Protein AF-A0A6N4XDG5-F1 (afdb_monomer_lite)

pLDDT: mean 82.52, std 15.52, range [38.28, 98.31]

Structure (mmCIF, N/CA/C/O backbone):
data_AF-A0A6N4XDG5-F1
#
_entry.id   AF-A0A6N4XDG5-F1
#
loop_
_atom_site.group_PDB
_atom_site.id
_atom_site.type_symbol
_atom_site.label_atom_id
_atom_site.label_alt_id
_atom_site.label_comp_id
_atom_site.label_asym_id
_atom_site.label_entity_id
_atom_site.label_seq_id
_atom_site.pdbx_PDB_ins_code
_atom_site.Cartn_x
_atom_site.Cartn_y
_atom_site.Cartn_z
_atom_site.occupancy
_atom_site.B_iso_or_equiv
_atom_site.auth_seq_id
_atom_site.auth_comp_id
_atom_site.auth_asym_id
_atom_site.auth_atom_id
_atom_site.pdbx_PDB_model_num
ATOM 1 N N . MET A 1 1 ? -53.806 17.097 1.781 1.00 57.09 1 MET A N 1
ATOM 2 C CA . MET A 1 1 ? -53.217 15.788 1.396 1.00 57.09 1 MET A CA 1
ATOM 3 C C . MET A 1 1 ? -51.994 15.898 0.480 1.00 57.09 1 MET A C 1
ATOM 5 O O . MET A 1 1 ? -51.028 15.185 0.712 1.00 57.09 1 MET A O 1
ATOM 9 N N . LYS A 1 2 ? -51.983 16.783 -0.533 1.00 54.44 2 LYS A N 1
ATOM 10 C CA . LYS A 1 2 ? -50.858 16.921 -1.486 1.00 54.44 2 LYS A CA 1
ATOM 11 C C . LYS A 1 2 ? -49.527 17.333 -0.821 1.00 54.44 2 LYS A C 1
ATOM 13 O O . LYS A 1 2 ? -48.492 16.743 -1.109 1.00 54.44 2 LYS A O 1
ATOM 18 N N . ASN A 1 3 ? -49.571 18.263 0.138 1.00 58.81 3 ASN A N 1
ATOM 19 C CA . ASN A 1 3 ? -48.374 18.744 0.848 1.00 58.81 3 ASN A CA 1
ATOM 20 C C . ASN A 1 3 ? -47.767 17.686 1.785 1.00 58.81 3 ASN A C 1
ATOM 22 O O . ASN A 1 3 ? -46.549 17.600 1.913 1.00 58.81 3 ASN A O 1
ATOM 26 N N . THR A 1 4 ? -48.601 16.833 2.385 1.00 63.56 4 THR A N 1
ATOM 27 C CA . THR A 1 4 ? -48.169 15.743 3.271 1.00 63.56 4 THR A CA 1
ATOM 28 C C . THR A 1 4 ? -47.405 14.668 2.493 1.00 63.56 4 THR A C 1
ATOM 30 O O . THR A 1 4 ? -46.333 14.246 2.911 1.00 63.56 4 THR A O 1
ATOM 33 N N . PHE A 1 5 ? -47.893 14.302 1.304 1.00 61.00 5 PHE A N 1
ATOM 34 C CA . PHE A 1 5 ? -47.222 13.353 0.405 1.00 61.00 5 PHE A CA 1
ATOM 35 C C . PHE A 1 5 ? -45.872 13.863 -0.122 1.00 61.00 5 PHE A C 1
ATOM 37 O O . PHE A 1 5 ? -44.918 13.094 -0.236 1.00 61.00 5 PHE A O 1
ATOM 44 N N . ILE A 1 6 ? -45.777 15.162 -0.427 1.00 62.97 6 ILE A N 1
ATOM 45 C CA . ILE A 1 6 ? -44.520 15.798 -0.854 1.00 62.97 6 ILE A CA 1
ATOM 46 C C . ILE A 1 6 ? -43.495 15.799 0.293 1.00 62.97 6 ILE A C 1
ATOM 48 O O . ILE A 1 6 ? -42.309 15.589 0.044 1.00 62.97 6 ILE A O 1
ATOM 52 N N . SER A 1 7 ? -43.943 15.980 1.539 1.00 68.62 7 SER A N 1
ATOM 53 C CA . SER A 1 7 ? -43.077 15.950 2.724 1.00 68.62 7 SER A CA 1
ATOM 54 C C . SER A 1 7 ? -42.522 14.546 3.010 1.00 68.62 7 SER A C 1
ATOM 56 O O . SER A 1 7 ? -41.317 14.384 3.191 1.00 68.62 7 SER A O 1
ATOM 58 N N . VAL A 1 8 ? -43.364 13.507 2.935 1.00 78.88 8 VAL A N 1
ATOM 59 C CA . VAL A 1 8 ? -42.949 12.108 3.165 1.00 78.88 8 VAL A CA 1
ATOM 60 C C . VAL A 1 8 ? -41.900 11.650 2.146 1.00 78.88 8 VAL A C 1
ATOM 62 O O . VAL A 1 8 ? -40.881 11.094 2.542 1.00 78.88 8 VAL A O 1
ATOM 65 N N . LYS A 1 9 ? -42.076 11.954 0.849 1.00 76.69 9 LYS A N 1
ATOM 66 C CA . LYS A 1 9 ? -41.084 11.596 -0.186 1.00 76.69 9 LYS A CA 1
ATOM 67 C C . LYS A 1 9 ? -39.703 12.206 0.077 1.00 76.69 9 LYS A C 1
ATOM 69 O O . LYS A 1 9 ? -38.696 11.528 -0.101 1.00 76.69 9 LYS A O 1
ATOM 74 N N . LYS A 1 10 ? -39.642 13.470 0.511 1.00 80.12 10 LYS A N 1
ATOM 75 C CA . LYS A 1 10 ? -38.372 14.151 0.823 1.00 80.12 10 LYS A CA 1
ATOM 76 C C . LYS A 1 10 ? -37.658 13.509 2.014 1.00 80.12 10 LYS A C 1
ATOM 78 O O . LYS A 1 10 ? -36.447 13.325 1.958 1.00 80.12 10 LYS A O 1
ATOM 83 N N . ILE A 1 11 ? -38.409 13.123 3.048 1.00 88.81 11 ILE A N 1
ATOM 84 C CA . ILE A 1 11 ? -37.869 12.427 4.225 1.00 88.81 11 ILE A CA 1
ATOM 85 C C . ILE A 1 11 ? -37.292 11.065 3.825 1.00 88.81 11 ILE A C 1
ATOM 87 O O . ILE A 1 11 ? -36.181 10.737 4.230 1.00 88.81 11 ILE A O 1
ATOM 91 N N . THR A 1 12 ? -37.986 10.296 2.981 1.00 90.00 12 THR A N 1
ATOM 92 C CA . THR A 1 12 ? -37.486 8.997 2.505 1.00 90.00 12 THR A CA 1
ATOM 93 C C . THR A 1 12 ? -36.165 9.127 1.742 1.00 90.00 12 THR A C 1
ATOM 95 O O . THR A 1 12 ? -35.245 8.354 1.999 1.00 90.00 12 THR A O 1
ATOM 98 N N . TYR A 1 13 ? -36.027 10.119 0.854 1.00 87.62 13 TYR A N 1
ATOM 99 C CA . TYR A 1 13 ? -34.761 10.352 0.145 1.00 87.62 13 TYR A CA 1
ATOM 100 C C . TYR A 1 13 ? -33.622 10.755 1.085 1.00 87.62 13 TYR A C 1
ATOM 102 O O . TYR A 1 13 ? -32.502 10.284 0.909 1.00 87.62 13 TYR A O 1
ATOM 110 N N . LEU A 1 14 ? -33.902 11.572 2.104 1.00 88.56 14 LEU A N 1
ATOM 111 C CA . LEU A 1 14 ? -32.903 11.957 3.102 1.00 88.56 14 LEU A CA 1
ATOM 112 C C . LEU A 1 14 ? -32.437 10.751 3.933 1.00 88.56 14 LEU A C 1
ATOM 114 O O . LEU A 1 14 ? -31.241 10.588 4.147 1.00 88.56 14 LEU A O 1
ATOM 118 N N . VAL A 1 15 ? -33.358 9.876 4.347 1.00 90.69 15 VAL A N 1
ATOM 119 C CA . VAL A 1 15 ? -33.024 8.644 5.083 1.00 90.69 15 VAL A CA 1
ATOM 120 C C . VAL A 1 15 ? -32.179 7.701 4.226 1.00 90.69 15 VAL A C 1
ATOM 122 O O . VAL A 1 15 ? -31.171 7.193 4.705 1.00 90.69 15 VAL A O 1
ATOM 125 N N . LEU A 1 16 ? -32.540 7.498 2.955 1.00 88.56 16 LEU A N 1
ATOM 126 C CA . LEU A 1 16 ? -31.763 6.657 2.039 1.00 88.56 16 LEU A CA 1
ATOM 127 C C . LEU A 1 16 ? -30.365 7.227 1.771 1.00 88.56 16 LEU A C 1
ATOM 129 O O . LEU A 1 16 ? -29.407 6.461 1.724 1.00 88.56 16 LEU A O 1
ATOM 133 N N . LEU A 1 17 ? -30.234 8.552 1.651 1.00 83.88 17 LEU A N 1
ATOM 134 C CA . LEU A 1 17 ? -28.941 9.222 1.512 1.00 83.88 17 LEU A CA 1
ATOM 135 C C . LEU A 1 17 ? -28.070 9.020 2.759 1.00 83.88 17 LEU A C 1
ATOM 137 O O . LEU A 1 17 ? -26.912 8.637 2.636 1.00 83.88 17 LEU A O 1
ATOM 141 N N . VAL A 1 18 ? -28.629 9.221 3.956 1.00 83.44 18 VAL A N 1
ATOM 142 C CA . VAL A 1 18 ? -27.909 9.025 5.227 1.00 83.44 18 VAL A CA 1
ATOM 143 C C . VAL A 1 18 ? -27.492 7.564 5.408 1.00 83.44 18 VAL A C 1
ATOM 145 O O . VAL A 1 18 ? -26.353 7.300 5.788 1.00 83.44 18 VAL A O 1
ATOM 148 N N . MET A 1 19 ? -28.372 6.610 5.092 1.00 80.12 19 MET A N 1
ATOM 149 C CA . MET A 1 19 ? -28.038 5.185 5.158 1.00 80.12 19 MET A CA 1
ATOM 150 C C . MET A 1 19 ? -26.977 4.799 4.125 1.00 80.12 19 MET A C 1
ATOM 152 O O . MET A 1 19 ? -26.033 4.096 4.468 1.00 80.12 19 MET A O 1
ATOM 156 N N . GLY A 1 20 ? -27.075 5.295 2.888 1.00 76.12 20 GLY A N 1
ATOM 157 C CA . GLY A 1 20 ? -26.054 5.075 1.862 1.00 76.12 20 GLY A CA 1
ATOM 158 C C . GLY A 1 20 ? -24.678 5.564 2.318 1.00 76.12 20 GLY A C 1
ATOM 159 O O . GLY A 1 20 ? -23.711 4.807 2.286 1.00 76.12 20 GLY A O 1
ATOM 160 N N . SER A 1 21 ? -24.594 6.784 2.845 1.00 71.25 21 SER A N 1
ATOM 161 C CA . SER A 1 21 ? -23.342 7.339 3.375 1.00 71.25 21 SER A CA 1
ATOM 162 C C . SER A 1 21 ? -22.779 6.549 4.563 1.00 71.25 21 SER A C 1
ATOM 164 O O . SER A 1 21 ? -21.564 6.490 4.728 1.00 71.25 21 SER A O 1
ATOM 166 N N . TYR A 1 22 ? -23.636 5.916 5.373 1.00 65.25 22 TYR A N 1
ATOM 167 C CA . TYR A 1 22 ? -23.217 5.055 6.483 1.00 65.25 22 TYR A CA 1
ATOM 168 C C . TYR A 1 22 ? -22.603 3.728 6.003 1.00 65.25 22 TYR A C 1
ATOM 170 O O . TYR A 1 22 ? -21.612 3.275 6.568 1.00 65.25 22 TYR A O 1
ATOM 178 N N . PHE A 1 23 ? -23.148 3.118 4.943 1.00 61.22 23 PHE A N 1
ATOM 179 C CA . PHE A 1 23 ? -22.654 1.836 4.416 1.00 61.22 23 PHE A CA 1
ATOM 180 C C . PHE A 1 23 ? -21.414 1.960 3.517 1.00 61.22 23 PHE A C 1
ATOM 182 O O . PHE A 1 23 ? -20.650 1.002 3.417 1.00 61.22 23 PHE A O 1
ATOM 189 N N . TYR A 1 24 ? -21.200 3.113 2.875 1.00 57.12 24 TYR A N 1
ATOM 190 C CA . TYR A 1 24 ? -20.081 3.345 1.946 1.00 57.12 24 TYR A CA 1
ATOM 191 C C . TYR A 1 24 ? -19.014 4.313 2.483 1.00 57.12 24 TYR A C 1
ATOM 193 O O . TYR A 1 24 ? -18.183 4.806 1.719 1.00 57.12 24 TYR A O 1
ATOM 201 N N . GLY A 1 25 ? -19.024 4.607 3.786 1.00 47.69 25 GLY A N 1
ATOM 202 C CA . GLY A 1 25 ? -18.023 5.468 4.409 1.00 47.69 25 GLY A CA 1
ATOM 203 C C . GLY A 1 25 ? -16.610 4.897 4.264 1.00 47.69 25 GLY A C 1
ATOM 204 O O . GLY A 1 25 ? -16.322 3.799 4.736 1.00 47.69 25 GLY A O 1
ATOM 205 N N . GLN A 1 26 ? -15.709 5.660 3.641 1.00 50.97 26 GLN A N 1
ATOM 206 C CA . GLN A 1 26 ? -14.270 5.433 3.775 1.00 50.97 26 GLN A CA 1
ATOM 207 C C . GLN A 1 26 ? -13.902 5.603 5.253 1.00 50.97 26 GLN A C 1
ATOM 209 O O . GLN A 1 26 ? -14.377 6.537 5.904 1.00 50.97 26 GLN A O 1
ATOM 214 N N . VAL A 1 27 ? -13.073 4.710 5.803 1.00 56.84 27 VAL A N 1
ATOM 215 C CA . VAL A 1 27 ? -12.585 4.860 7.180 1.00 56.84 27 VAL A CA 1
ATOM 216 C C . VAL A 1 27 ? -11.744 6.133 7.254 1.00 56.84 27 VAL A C 1
ATOM 218 O O . VAL A 1 27 ? -10.585 6.154 6.850 1.00 56.84 27 VAL A O 1
ATOM 221 N N . ARG A 1 28 ? -12.343 7.207 7.769 1.00 42.97 28 ARG A N 1
ATOM 222 C CA . ARG A 1 28 ? -11.664 8.445 8.146 1.00 42.97 28 ARG A CA 1
ATOM 223 C C . ARG A 1 28 ? -11.863 8.635 9.642 1.00 42.97 28 ARG A C 1
ATOM 225 O O . ARG A 1 28 ? -12.866 9.201 10.069 1.00 42.97 28 ARG A O 1
ATOM 232 N N . ILE A 1 29 ? -10.926 8.140 10.447 1.00 53.50 29 ILE A N 1
ATOM 233 C CA . ILE A 1 29 ? -10.874 8.483 11.872 1.00 53.50 29 ILE A CA 1
ATOM 234 C C . ILE A 1 29 ? -9.884 9.635 12.028 1.00 53.50 29 ILE A C 1
ATOM 236 O O . ILE A 1 29 ? -8.705 9.448 12.289 1.00 53.50 29 ILE A O 1
ATOM 240 N N . ALA A 1 30 ? -10.390 10.850 11.843 1.00 38.28 30 ALA A N 1
ATOM 241 C CA . ALA A 1 30 ? -9.785 12.060 12.382 1.00 38.28 30 ALA A CA 1
ATOM 242 C C . ALA A 1 30 ? -10.931 12.972 12.855 1.00 38.28 30 ALA A C 1
ATOM 244 O O . ALA A 1 30 ? -11.783 13.345 12.051 1.00 38.28 30 ALA A O 1
ATOM 245 N N . ASN A 1 31 ? -10.971 13.286 14.159 1.00 39.75 31 ASN A N 1
ATOM 246 C CA . ASN A 1 31 ? -11.994 14.112 14.832 1.00 39.75 31 ASN A CA 1
ATOM 247 C C . ASN A 1 31 ? -13.451 13.586 14.801 1.00 39.75 31 ASN A C 1
ATOM 249 O O . ASN A 1 31 ? -14.378 14.300 14.425 1.00 39.75 31 ASN A O 1
ATOM 253 N N . SER A 1 32 ? -13.685 12.362 15.284 1.00 45.72 32 SER A N 1
ATOM 254 C CA . SER A 1 32 ? -15.026 11.920 15.709 1.00 45.72 32 SER A CA 1
ATOM 255 C C . SER A 1 32 ? -15.139 11.980 17.235 1.00 45.72 32 SER A C 1
ATOM 257 O O . SER A 1 32 ? -14.246 11.523 17.946 1.00 45.72 32 SER A O 1
ATOM 259 N N . THR A 1 33 ? -16.260 12.488 17.753 1.00 47.78 33 THR A N 1
ATOM 260 C CA . THR A 1 33 ? -16.580 12.531 19.194 1.00 47.78 33 THR A CA 1
ATOM 261 C C . THR A 1 33 ? -16.710 11.147 19.845 1.00 47.78 33 THR A C 1
ATOM 263 O O . THR A 1 33 ? -16.853 11.064 21.062 1.00 47.78 33 THR A O 1
ATOM 266 N N . ALA A 1 34 ? -16.612 10.060 19.069 1.00 49.31 34 ALA A N 1
ATOM 267 C CA . ALA A 1 34 ? -16.534 8.693 19.581 1.00 49.31 34 ALA A CA 1
ATOM 268 C C . ALA A 1 34 ? -15.203 8.373 20.297 1.00 49.31 34 ALA A C 1
ATOM 270 O O . ALA A 1 34 ? -15.138 7.374 21.007 1.00 49.31 34 ALA A O 1
ATOM 271 N N . ILE A 1 35 ? -14.158 9.203 20.143 1.00 52.62 35 ILE A N 1
ATOM 272 C CA . ILE A 1 35 ? -12.865 9.041 20.831 1.00 52.62 35 ILE A CA 1
ATOM 273 C C . ILE A 1 35 ? -12.370 10.412 21.319 1.00 52.62 35 ILE A C 1
ATOM 275 O O . ILE A 1 35 ? -11.505 11.044 20.716 1.00 52.62 35 ILE A O 1
ATOM 279 N N . ALA A 1 36 ? -12.917 10.894 22.439 1.00 54.53 36 ALA A N 1
ATOM 280 C CA . ALA A 1 36 ? -12.431 12.115 23.097 1.00 54.53 36 ALA A CA 1
ATOM 281 C C . ALA A 1 36 ? -11.001 11.970 23.670 1.00 54.53 36 ALA A C 1
ATOM 283 O O . ALA A 1 36 ? -10.362 12.967 23.997 1.00 54.53 36 ALA A O 1
ATOM 284 N N . SER A 1 37 ? -10.489 10.741 23.790 1.00 60.00 37 SER A N 1
ATOM 285 C CA . SER A 1 37 ? -9.204 10.418 24.421 1.00 60.00 37 SER A CA 1
ATOM 286 C C . SER A 1 37 ? -7.967 10.627 23.536 1.00 60.00 37 SER A C 1
ATOM 288 O O . SER A 1 37 ? -6.858 10.513 24.049 1.00 60.00 37 SER A O 1
ATOM 290 N N . ALA A 1 38 ? -8.123 10.932 22.241 1.00 63.09 38 ALA A N 1
ATOM 291 C CA . ALA A 1 38 ? -7.007 10.992 21.285 1.00 63.09 38 ALA A CA 1
ATOM 292 C C . ALA A 1 38 ? -7.065 12.207 20.335 1.00 63.09 38 ALA A C 1
ATOM 294 O O . ALA A 1 38 ? -6.674 12.121 19.168 1.00 63.09 38 ALA A O 1
ATOM 295 N N . ALA A 1 39 ? -7.564 13.351 20.813 1.00 66.56 39 ALA A N 1
ATOM 296 C CA . ALA A 1 39 ? -7.499 14.598 20.050 1.00 66.56 39 ALA A CA 1
ATOM 297 C C . ALA A 1 39 ? -6.037 14.923 19.672 1.00 66.56 39 ALA A C 1
ATOM 299 O O . ALA A 1 39 ? -5.149 14.850 20.518 1.00 66.56 39 ALA A O 1
ATOM 300 N N . ASN A 1 40 ? -5.795 15.294 18.409 1.00 72.06 40 ASN A N 1
ATOM 301 C CA . ASN A 1 40 ? -4.461 15.576 17.851 1.00 72.06 40 ASN A CA 1
ATOM 302 C C . ASN A 1 40 ? -3.462 14.394 17.875 1.00 72.06 40 ASN A C 1
ATOM 304 O O . ASN A 1 40 ? -2.253 14.617 17.908 1.00 72.06 40 ASN A O 1
ATOM 308 N N . SER A 1 41 ? -3.934 13.142 17.858 1.00 75.06 41 SER A N 1
ATOM 309 C CA . SER A 1 41 ? -3.053 11.971 17.720 1.00 75.06 41 SER A CA 1
ATOM 310 C C . SER A 1 41 ? -2.279 11.979 16.394 1.00 75.06 41 SER A C 1
ATOM 312 O O . SER A 1 41 ? -2.826 12.326 15.349 1.00 75.06 41 SER A O 1
ATOM 314 N N . SER A 1 42 ? -1.014 11.546 16.423 1.00 76.62 42 SER A N 1
ATOM 315 C CA . SER A 1 42 ? -0.211 11.309 15.212 1.00 76.62 42 SER A CA 1
ATOM 316 C C . SER A 1 42 ? -0.592 10.013 14.483 1.00 76.62 42 SER A C 1
ATOM 318 O O . SER A 1 42 ? -0.206 9.825 13.332 1.00 76.62 42 SER A O 1
ATOM 320 N N . ALA A 1 43 ? -1.317 9.101 15.140 1.00 76.12 43 ALA A N 1
ATOM 321 C CA . ALA A 1 43 ? -1.736 7.837 14.546 1.00 76.12 43 ALA A CA 1
ATOM 322 C C . ALA A 1 43 ? -3.019 8.020 13.727 1.00 76.12 43 ALA A C 1
ATOM 324 O O . ALA A 1 43 ? -4.035 8.474 14.249 1.00 76.12 43 ALA A O 1
ATOM 325 N N . PHE A 1 44 ? -2.988 7.602 12.458 1.00 76.81 44 PHE A N 1
ATOM 326 C CA . PHE A 1 44 ? -4.183 7.567 11.609 1.00 76.81 44 PHE A CA 1
ATOM 327 C C . PHE A 1 44 ? -5.187 6.491 12.063 1.00 76.81 44 PHE A C 1
ATOM 329 O O . PHE A 1 44 ? -6.394 6.715 12.041 1.00 76.81 44 PHE A O 1
ATOM 336 N N . ILE A 1 45 ? -4.692 5.326 12.500 1.00 79.06 45 ILE A N 1
ATOM 337 C CA . ILE A 1 45 ? -5.495 4.233 13.065 1.00 79.06 45 ILE A CA 1
ATOM 338 C C . ILE A 1 45 ? -4.819 3.766 14.355 1.00 79.06 45 ILE A C 1
ATOM 340 O O . ILE A 1 45 ? -3.715 3.228 14.311 1.00 79.06 45 ILE A O 1
ATOM 344 N N . ASP A 1 46 ? -5.498 3.935 15.490 1.00 79.06 46 ASP A N 1
ATOM 345 C CA . ASP A 1 46 ? -5.134 3.299 16.759 1.00 79.06 46 ASP A CA 1
ATOM 346 C C . ASP A 1 46 ? -6.133 2.178 17.073 1.00 79.06 46 ASP A C 1
ATOM 348 O O . ASP A 1 46 ? -7.228 2.416 17.579 1.00 79.06 46 ASP A O 1
ATOM 352 N N . ALA A 1 47 ? -5.746 0.946 16.743 1.00 78.88 47 ALA A N 1
ATOM 353 C CA . ALA A 1 47 ? -6.506 -0.260 17.077 1.00 78.88 47 ALA A CA 1
ATOM 354 C C . ALA A 1 47 ? -6.061 -0.904 18.408 1.00 78.88 47 ALA A C 1
ATOM 356 O O . ALA A 1 47 ? -6.574 -1.957 18.779 1.00 78.88 47 ALA A O 1
ATOM 357 N N . SER A 1 48 ? -5.093 -0.307 19.112 1.00 78.94 48 SER A N 1
ATOM 358 C CA . SER A 1 48 ? -4.513 -0.851 20.348 1.00 78.94 48 SER A CA 1
ATOM 359 C C . SER A 1 48 ? -5.219 -0.361 21.614 1.00 78.94 48 SER A C 1
ATOM 361 O O . SER A 1 48 ? -5.201 -1.029 22.647 1.00 78.94 48 SER A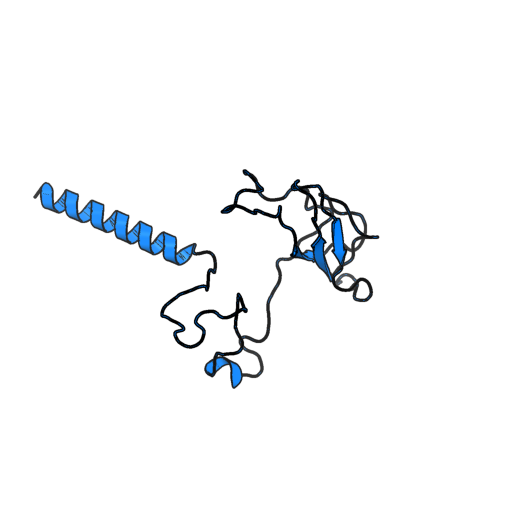 O 1
ATOM 363 N N . SER A 1 49 ? -5.884 0.791 21.538 1.00 76.44 49 SER A N 1
ATOM 364 C CA . SER A 1 49 ? -6.547 1.426 22.681 1.00 76.44 49 SER A CA 1
ATOM 365 C C . SER A 1 49 ? -7.972 0.919 22.946 1.00 76.44 49 SER A C 1
ATOM 367 O O . SER A 1 49 ? -8.739 1.607 23.616 1.00 76.44 49 SER A O 1
ATOM 369 N N . ASP A 1 50 ? -8.340 -0.274 22.459 1.00 77.88 50 ASP A N 1
ATOM 370 C CA . ASP A 1 50 ? -9.622 -0.927 22.766 1.00 77.88 50 ASP A CA 1
ATOM 371 C C . ASP A 1 50 ? -9.453 -1.952 23.910 1.00 77.88 50 ASP A C 1
ATOM 373 O O . ASP A 1 50 ? -8.928 -3.054 23.691 1.00 77.88 50 ASP A O 1
ATO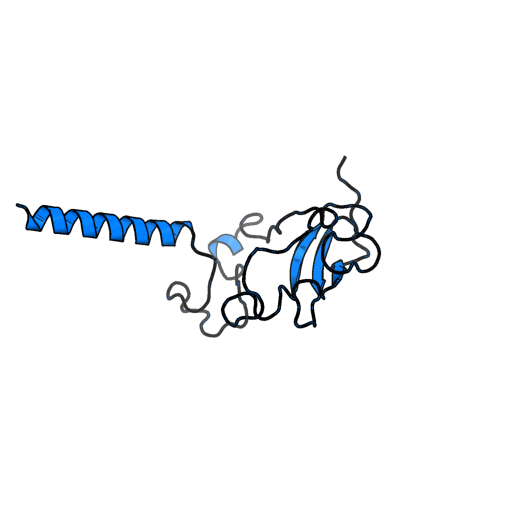M 377 N N . PRO A 1 51 ? -9.922 -1.649 25.141 1.00 79.56 51 PRO A N 1
ATOM 378 C CA . PRO A 1 51 ? -9.798 -2.558 26.279 1.00 79.56 51 PRO A CA 1
ATOM 379 C C . PRO A 1 51 ? -10.480 -3.914 26.054 1.00 79.56 51 PRO A C 1
ATOM 381 O O . PRO A 1 51 ? -10.038 -4.918 26.618 1.00 79.56 51 PRO A O 1
ATOM 384 N N . SER A 1 52 ? -11.524 -3.962 25.219 1.00 78.31 52 SER A N 1
ATOM 385 C CA . SER A 1 52 ? -12.278 -5.184 24.927 1.00 78.31 52 SER A CA 1
ATOM 386 C C . SER A 1 52 ? -11.453 -6.153 24.090 1.00 78.31 52 SER A C 1
ATOM 388 O O . SER A 1 52 ? -11.517 -7.361 24.314 1.00 78.31 52 SER A O 1
ATOM 390 N N . TYR A 1 53 ? -10.637 -5.649 23.160 1.00 78.25 53 TYR A N 1
ATOM 391 C CA . TYR A 1 53 ? -9.727 -6.488 22.380 1.00 78.25 53 TYR A CA 1
ATOM 392 C C . TYR A 1 53 ? -8.415 -6.758 23.106 1.00 78.25 53 TYR A C 1
ATOM 394 O O . TYR A 1 53 ? -7.854 -7.840 22.919 1.00 78.25 53 TYR A O 1
ATOM 402 N N . ASN A 1 54 ? -7.946 -5.860 23.974 1.00 82.88 54 ASN A N 1
ATOM 403 C CA . ASN A 1 54 ? -6.695 -6.032 24.723 1.00 82.88 54 ASN A CA 1
ATOM 404 C C . ASN A 1 54 ? -6.667 -7.306 25.573 1.00 82.88 54 ASN A C 1
ATOM 406 O O . ASN A 1 54 ? -5.637 -7.973 25.621 1.00 82.88 54 ASN A O 1
ATOM 410 N N . GLY A 1 55 ? -7.804 -7.696 26.156 1.00 84.94 55 GLY A N 1
ATOM 411 C CA . GLY A 1 55 ? -7.933 -8.948 26.912 1.00 84.94 55 GLY A CA 1
ATOM 412 C C . GLY A 1 55 ? -8.040 -10.222 26.061 1.00 84.94 55 GLY A C 1
ATOM 413 O O . GLY A 1 55 ? -7.999 -11.322 26.607 1.00 84.94 55 GLY A O 1
ATOM 414 N N . THR A 1 56 ? -8.193 -10.109 24.739 1.00 87.50 56 THR A N 1
ATOM 415 C CA . THR A 1 56 ? -8.334 -11.268 23.840 1.00 87.50 56 THR A CA 1
ATOM 416 C C . THR A 1 56 ? -6.989 -11.704 23.266 1.00 87.50 56 THR A C 1
ATOM 418 O O . THR A 1 56 ? -6.084 -10.891 23.078 1.00 87.50 56 THR A O 1
ATOM 421 N N . THR A 1 57 ? -6.865 -12.987 22.926 1.00 91.19 57 THR A N 1
ATOM 422 C CA . THR A 1 57 ? -5.639 -13.548 22.336 1.00 91.19 57 THR A CA 1
ATOM 423 C C . THR A 1 57 ? -5.608 -13.462 20.810 1.00 91.19 57 THR A C 1
ATOM 425 O O . THR A 1 57 ? -4.531 -13.414 20.226 1.00 91.19 57 THR A O 1
ATOM 428 N N . ASN A 1 58 ? -6.767 -13.433 20.150 1.00 84.00 58 ASN A N 1
ATOM 429 C CA . ASN A 1 58 ? -6.882 -13.643 18.703 1.00 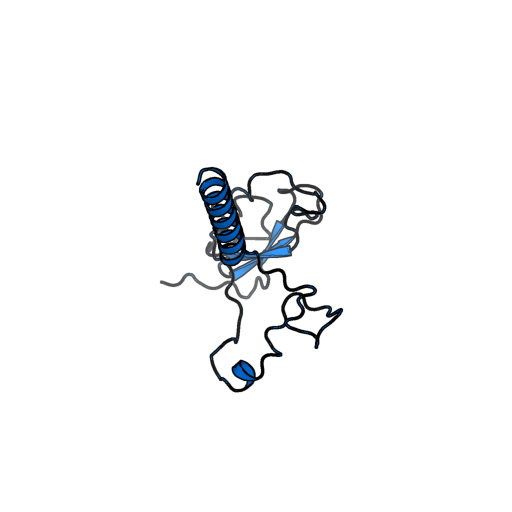84.00 58 ASN A CA 1
ATOM 430 C C . ASN A 1 58 ? -7.828 -12.672 17.975 1.00 84.00 58 ASN A C 1
ATOM 432 O O . ASN A 1 58 ? -7.929 -12.742 16.751 1.00 84.00 58 ASN A O 1
ATOM 436 N N . ILE A 1 59 ? -8.507 -11.762 18.680 1.00 81.94 59 ILE A N 1
ATOM 437 C CA . ILE A 1 59 ? -9.455 -10.811 18.081 1.00 81.94 59 ILE A CA 1
ATOM 438 C C . ILE A 1 59 ? -8.792 -9.433 17.971 1.00 81.94 59 ILE A C 1
ATOM 440 O O . ILE A 1 59 ? -8.174 -8.956 18.920 1.00 81.94 59 ILE A O 1
ATOM 444 N N . GLY A 1 60 ? -8.895 -8.799 16.797 1.00 77.25 60 GLY A N 1
ATOM 445 C CA . GLY A 1 60 ? -8.395 -7.435 16.582 1.00 77.25 60 GLY A CA 1
ATOM 446 C C . GLY A 1 60 ? -6.867 -7.297 16.633 1.00 77.25 60 GLY A C 1
ATOM 447 O O . GLY A 1 60 ? -6.364 -6.286 17.105 1.00 77.25 60 GLY A O 1
ATOM 448 N N . LYS A 1 61 ? -6.114 -8.321 16.201 1.00 85.25 61 LYS A N 1
ATOM 449 C CA . LYS A 1 61 ? -4.645 -8.388 16.376 1.00 85.25 61 LYS A CA 1
ATOM 450 C C . LYS A 1 61 ? -3.810 -8.067 15.135 1.00 85.25 61 LYS A C 1
ATOM 452 O O . LYS A 1 61 ? -2.597 -8.248 15.165 1.00 85.25 61 LYS A O 1
ATOM 457 N N . GLY A 1 62 ? -4.415 -7.616 14.040 1.00 85.19 62 GLY A N 1
ATOM 458 C CA . GLY A 1 62 ? -3.652 -7.323 12.829 1.00 85.19 62 GLY A CA 1
ATOM 459 C C . GLY A 1 62 ? -4.448 -6.638 11.729 1.00 85.19 62 GLY A C 1
ATOM 460 O O . GLY A 1 62 ? -5.653 -6.422 11.851 1.00 85.19 62 GLY A O 1
ATOM 461 N N . LEU A 1 63 ? -3.738 -6.328 10.644 1.00 88.06 63 LEU A N 1
ATOM 462 C CA . LEU A 1 63 ? -4.272 -5.727 9.426 1.00 88.06 63 LEU A CA 1
ATOM 463 C C . LEU A 1 63 ? -4.110 -6.705 8.262 1.00 88.06 63 LEU A C 1
ATOM 465 O O . LEU A 1 63 ? -3.039 -7.279 8.060 1.00 88.06 63 LEU A O 1
ATOM 469 N N . ILE A 1 64 ? -5.178 -6.886 7.488 1.00 87.75 64 ILE A N 1
ATOM 470 C CA . ILE A 1 64 ? -5.140 -7.669 6.253 1.00 87.75 64 ILE A CA 1
ATOM 471 C C . ILE A 1 64 ? -4.990 -6.694 5.090 1.00 87.75 64 ILE A C 1
ATOM 473 O O . ILE A 1 64 ? -5.862 -5.859 4.860 1.00 87.75 64 ILE A O 1
ATOM 477 N N . PHE A 1 65 ? -3.893 -6.825 4.348 1.00 92.50 65 PHE A N 1
ATOM 478 C CA . PHE A 1 65 ? -3.647 -6.022 3.155 1.00 92.50 65 PHE A CA 1
ATOM 479 C C . PHE A 1 65 ? -4.374 -6.606 1.933 1.00 92.50 65 PHE A C 1
ATOM 481 O O . PHE A 1 65 ? -4.430 -7.836 1.787 1.00 92.50 65 PHE A O 1
ATOM 488 N N . PRO A 1 66 ? -4.887 -5.756 1.022 1.00 93.12 66 PRO A N 1
ATOM 489 C CA . PRO A 1 66 ? -5.372 -6.194 -0.280 1.00 93.12 66 PRO A CA 1
ATOM 490 C C . PRO A 1 66 ? -4.313 -7.010 -1.022 1.00 93.12 66 PRO A C 1
ATOM 492 O O . PRO A 1 66 ? -3.123 -6.686 -0.998 1.00 93.12 66 PRO A O 1
ATOM 495 N N . ARG A 1 67 ? -4.754 -8.083 -1.680 1.00 95.19 67 ARG A N 1
ATOM 496 C CA . ARG A 1 67 ? -3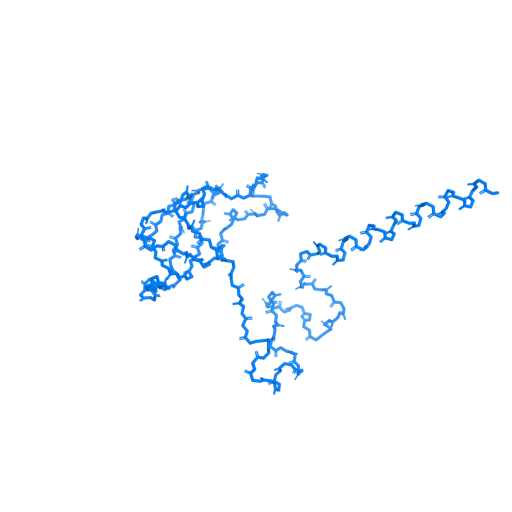.883 -8.973 -2.452 1.00 95.19 67 ARG A CA 1
ATOM 497 C C . ARG A 1 67 ? -4.061 -8.677 -3.934 1.00 95.19 67 ARG A C 1
ATOM 499 O O . ARG A 1 67 ? -5.196 -8.657 -4.402 1.00 95.19 67 ARG A O 1
ATOM 506 N N . ALA A 1 68 ? -2.964 -8.499 -4.658 1.00 95.81 68 ALA A N 1
ATOM 507 C CA . ALA A 1 68 ? -2.983 -8.348 -6.111 1.00 95.81 68 ALA A CA 1
ATOM 508 C C . ALA A 1 68 ? -1.789 -9.063 -6.748 1.00 95.81 68 ALA A C 1
ATOM 510 O O . ALA A 1 68 ? -0.820 -9.412 -6.072 1.00 95.81 68 ALA A O 1
ATOM 511 N N . ASP A 1 69 ? -1.862 -9.311 -8.048 1.00 97.19 69 ASP A N 1
ATOM 512 C CA . ASP A 1 69 ? -0.706 -9.688 -8.853 1.00 97.19 69 ASP A CA 1
ATOM 513 C C . ASP A 1 69 ? -0.188 -8.421 -9.540 1.00 97.19 69 ASP A C 1
ATOM 515 O O . ASP A 1 69 ? -0.837 -7.900 -10.451 1.00 97.19 69 ASP A O 1
ATOM 519 N N . LEU A 1 70 ? 0.968 -7.922 -9.087 1.00 97.56 70 LEU A N 1
ATOM 520 C CA . LEU A 1 70 ? 1.563 -6.693 -9.614 1.00 97.56 70 LEU A CA 1
ATOM 521 C C . LEU A 1 70 ? 1.896 -6.779 -11.102 1.00 97.56 70 LEU A C 1
ATOM 523 O O . LEU A 1 70 ? 1.857 -5.750 -11.768 1.00 97.56 70 LEU A O 1
ATOM 527 N N . SER A 1 71 ? 2.164 -7.967 -11.647 1.00 97.62 71 SER A N 1
ATOM 528 C CA . SER A 1 71 ? 2.436 -8.130 -13.081 1.00 97.62 71 SER A CA 1
ATOM 529 C C . SER A 1 71 ? 1.196 -7.891 -13.946 1.00 97.62 71 SER A C 1
ATOM 531 O O . SER A 1 71 ? 1.304 -7.460 -15.091 1.00 97.62 71 SER A O 1
ATOM 533 N N . THR A 1 72 ? 0.008 -8.102 -13.374 1.00 97.50 72 THR A N 1
ATOM 534 C CA . THR A 1 72 ? -1.289 -7.847 -14.026 1.00 97.50 72 THR A CA 1
ATOM 535 C C . THR A 1 72 ? -1.942 -6.534 -13.592 1.00 97.50 72 THR A C 1
ATOM 537 O O . THR A 1 72 ? -2.948 -6.119 -14.164 1.00 97.50 72 THR A O 1
ATOM 540 N N . PHE A 1 73 ? -1.381 -5.857 -12.588 1.00 97.06 73 PHE A N 1
ATOM 541 C CA . PHE A 1 73 ? -1.833 -4.547 -12.135 1.00 97.06 73 PHE A CA 1
ATOM 542 C C . PHE A 1 73 ? -1.302 -3.469 -13.092 1.00 97.06 73 PHE A C 1
ATOM 544 O O . PHE A 1 73 ? -0.194 -2.964 -12.930 1.00 97.06 73 PHE A O 1
ATOM 551 N N . THR A 1 74 ? -2.075 -3.158 -14.135 1.00 96.25 74 THR A N 1
ATOM 552 C CA . THR A 1 74 ? -1.640 -2.293 -15.251 1.00 96.25 74 THR A CA 1
ATOM 553 C C . THR A 1 74 ? -2.038 -0.827 -15.112 1.00 96.25 74 THR A C 1
ATOM 555 O O . THR A 1 74 ? -1.610 0.008 -15.905 1.00 96.25 74 THR A O 1
ATOM 558 N N . SER A 1 75 ? -2.893 -0.492 -14.149 1.00 94.44 75 SER A N 1
ATOM 559 C CA . SER A 1 75 ? -3.350 0.880 -13.946 1.00 94.44 75 SER A CA 1
ATOM 560 C C . SER A 1 75 ? -3.856 1.091 -12.528 1.00 94.44 75 SER A C 1
ATOM 562 O O . SER A 1 75 ? -4.558 0.240 -11.979 1.00 94.44 75 SER A O 1
ATOM 564 N N . PHE A 1 76 ? -3.577 2.272 -11.984 1.00 93.56 76 PHE A N 1
ATOM 565 C CA . PHE A 1 76 ? -4.294 2.796 -10.826 1.00 93.56 76 PHE A CA 1
ATOM 566 C C . PHE A 1 76 ? -5.746 3.156 -11.199 1.00 93.56 76 PHE A C 1
ATOM 568 O O . PHE A 1 76 ? -6.203 2.882 -12.312 1.00 93.56 76 PHE A O 1
ATOM 575 N N . SER A 1 77 ? -6.497 3.723 -10.249 1.00 86.00 77 SER A N 1
ATOM 576 C CA . SER A 1 77 ? -7.885 4.146 -10.473 1.00 86.00 77 SER A CA 1
ATOM 577 C C . SER A 1 77 ? -8.025 5.105 -11.674 1.00 86.00 77 SER A C 1
ATOM 579 O O . SER A 1 77 ? -7.052 5.627 -12.205 1.00 86.00 77 SER A O 1
ATOM 581 N N . GLN A 1 78 ? -9.242 5.315 -12.170 1.00 76.69 78 GLN A N 1
ATOM 582 C CA . GLN A 1 78 ? -9.479 6.321 -13.211 1.00 76.69 78 GLN A CA 1
ATOM 583 C C . GLN A 1 78 ? -9.839 7.658 -12.551 1.00 76.69 78 GLN A C 1
ATOM 585 O O . GLN A 1 78 ? -10.630 7.672 -11.609 1.00 76.69 78 GLN A O 1
ATOM 590 N N . GLY A 1 79 ? -9.287 8.772 -13.041 1.00 78.81 79 GLY A N 1
ATOM 591 C CA . GLY A 1 79 ? -9.618 10.117 -12.558 1.00 78.81 79 GLY A CA 1
ATOM 592 C C . GLY A 1 79 ? -8.453 11.107 -12.611 1.00 78.81 79 GLY A C 1
ATOM 593 O O . GLY A 1 79 ? -7.402 10.815 -13.180 1.00 78.81 79 GLY A O 1
ATOM 594 N N . ASN A 1 80 ? -8.659 12.282 -12.011 1.00 86.25 80 ASN A N 1
ATOM 595 C CA . ASN A 1 80 ? -7.612 13.287 -11.811 1.00 86.25 80 ASN A CA 1
ATOM 596 C C . ASN A 1 80 ? -6.738 12.898 -10.614 1.00 86.25 80 ASN A C 1
ATOM 598 O O . ASN A 1 80 ? -7.272 12.532 -9.573 1.00 86.25 80 ASN A O 1
ATOM 602 N N . PHE A 1 81 ? -5.419 13.014 -10.735 1.00 90.25 81 PHE A N 1
ATOM 603 C CA . PHE A 1 81 ? -4.465 12.740 -9.656 1.00 90.25 81 PHE A CA 1
ATOM 604 C C . PHE A 1 81 ? -3.648 13.985 -9.333 1.00 90.25 81 PHE A C 1
ATOM 606 O O . PHE A 1 81 ? -3.446 14.815 -10.218 1.00 90.25 81 PHE A O 1
ATOM 613 N N . GLY A 1 82 ? -3.125 14.067 -8.108 1.00 88.31 82 GLY A N 1
ATOM 614 C CA . GLY A 1 82 ? -2.294 15.194 -7.678 1.00 88.31 82 GLY A CA 1
ATOM 615 C C . GLY A 1 82 ? -3.083 16.382 -7.126 1.00 88.31 82 GLY A C 1
ATOM 616 O O . GLY A 1 82 ? -2.494 17.427 -6.879 1.00 88.31 82 GLY A O 1
ATOM 617 N N . GLU A 1 83 ? -4.392 16.223 -6.921 1.00 88.56 83 GLU A N 1
ATOM 618 C CA . GLU A 1 83 ? -5.239 17.228 -6.268 1.00 88.56 83 GLU A CA 1
ATOM 619 C C . GLU A 1 83 ? -5.218 17.018 -4.747 1.00 88.56 83 GLU A C 1
ATOM 621 O O . GLU A 1 83 ? -5.104 15.878 -4.283 1.00 88.56 83 GLU A O 1
ATOM 626 N N . GLU A 1 84 ? -5.374 18.091 -3.964 1.00 85.62 84 GLU A N 1
ATOM 627 C CA . GLU A 1 84 ? -5.325 18.044 -2.491 1.00 85.62 84 GLU A CA 1
ATOM 628 C C . GLU A 1 84 ? -6.296 17.006 -1.907 1.00 85.62 84 GLU A C 1
ATOM 630 O O . GLU A 1 84 ? -5.941 16.248 -0.999 1.00 85.62 84 GLU A O 1
ATOM 635 N N . GLU A 1 85 ? -7.504 16.912 -2.465 1.00 81.94 85 GLU A N 1
ATOM 636 C CA . GLU A 1 85 ? -8.532 15.968 -2.029 1.00 81.94 85 GLU A CA 1
ATOM 637 C C . GLU A 1 85 ? -8.512 14.625 -2.776 1.00 81.94 85 GLU A C 1
ATOM 639 O O . GLU A 1 85 ? -9.312 13.746 -2.446 1.00 81.94 85 GLU A O 1
ATOM 644 N N . ASN A 1 86 ? -7.633 14.430 -3.769 1.00 84.00 86 ASN A N 1
ATOM 645 C CA . ASN A 1 86 ? -7.611 13.209 -4.579 1.00 84.00 86 ASN A CA 1
ATOM 646 C C . ASN A 1 86 ? -6.193 12.752 -4.952 1.00 84.00 86 ASN A C 1
ATOM 648 O O . ASN A 1 86 ? -5.652 13.092 -6.007 1.00 84.00 86 ASN A O 1
ATOM 652 N N . TYR A 1 87 ? -5.625 11.904 -4.089 1.00 89.38 87 TYR A N 1
ATOM 653 C CA . TYR A 1 87 ? -4.286 11.325 -4.237 1.00 89.38 87 TYR A CA 1
ATOM 654 C C . TYR A 1 87 ? -3.219 12.391 -4.568 1.00 89.38 87 TYR A C 1
ATOM 656 O O . TYR A 1 87 ? -2.584 12.303 -5.624 1.00 89.38 87 TYR A O 1
ATOM 664 N N . PRO A 1 88 ? -2.994 13.380 -3.675 1.00 91.69 88 PRO A N 1
ATOM 665 C CA . PRO A 1 88 ? -2.078 14.501 -3.923 1.00 91.69 88 PRO A CA 1
ATOM 666 C C . PRO A 1 88 ? -0.642 14.056 -4.217 1.00 91.69 88 PRO A C 1
ATOM 668 O O . PRO A 1 88 ? 0.094 14.736 -4.922 1.00 91.69 88 PRO A O 1
ATOM 671 N N . PHE A 1 89 ? -0.263 12.878 -3.722 1.00 94.31 89 PHE A N 1
ATOM 672 C CA . PHE A 1 89 ? 1.061 12.290 -3.910 1.00 94.31 89 PHE A CA 1
ATOM 673 C C . PHE A 1 89 ? 1.038 11.062 -4.822 1.00 94.31 89 PHE A C 1
ATOM 675 O O . PHE A 1 89 ? 1.859 10.174 -4.666 1.00 94.31 89 PHE A O 1
ATOM 682 N N . PHE A 1 90 ? 0.083 10.960 -5.755 1.00 95.12 90 PHE A N 1
ATOM 683 C CA . PHE A 1 90 ? 0.122 9.953 -6.827 1.00 95.12 90 PHE A CA 1
ATOM 684 C C . PHE A 1 90 ? 0.350 8.505 -6.337 1.00 95.12 90 PHE A C 1
ATOM 686 O O . PHE A 1 90 ? 1.130 7.756 -6.929 1.00 95.12 90 PHE A O 1
ATOM 693 N N . TYR A 1 91 ? -0.341 8.123 -5.254 1.00 95.00 91 TYR A N 1
ATOM 694 C CA . TYR A 1 91 ? -0.204 6.826 -4.569 1.00 95.00 91 TYR A CA 1
ATOM 695 C C . TYR A 1 91 ? 1.186 6.529 -3.974 1.00 95.00 91 TYR A C 1
ATOM 697 O O . TYR A 1 91 ? 1.491 5.369 -3.702 1.00 95.00 91 TYR A O 1
ATOM 705 N N . ASP A 1 92 ? 2.014 7.540 -3.720 1.00 96.62 92 ASP A N 1
ATOM 706 C CA . ASP A 1 92 ? 3.250 7.363 -2.960 1.00 96.62 92 ASP A CA 1
ATOM 707 C C . ASP A 1 92 ? 2.958 6.760 -1.575 1.00 96.62 92 ASP A C 1
ATOM 709 O O . ASP A 1 92 ? 2.049 7.192 -0.857 1.00 96.62 92 ASP A O 1
ATOM 713 N N . GLY A 1 93 ? 3.680 5.694 -1.236 1.00 95.88 93 GLY A N 1
ATOM 714 C CA . GLY A 1 93 ? 3.457 4.885 -0.038 1.00 95.88 93 GLY A CA 1
ATOM 715 C C . GLY A 1 93 ? 2.302 3.879 -0.134 1.00 95.88 93 GLY A C 1
ATOM 716 O O . GLY A 1 93 ? 1.940 3.275 0.877 1.00 95.88 93 GLY A O 1
ATOM 717 N N . PHE A 1 94 ? 1.703 3.655 -1.309 1.00 95.94 94 PHE A N 1
ATOM 718 C CA . PHE A 1 94 ? 0.618 2.679 -1.470 1.00 95.94 94 PHE A CA 1
ATOM 719 C C . PHE A 1 94 ? 1.111 1.243 -1.261 1.00 95.94 94 PHE A C 1
ATOM 721 O O . PHE A 1 94 ? 1.992 0.778 -1.977 1.00 95.94 94 PHE A O 1
ATOM 728 N N . MET A 1 95 ? 0.521 0.526 -0.298 1.00 96.62 95 MET A N 1
ATOM 729 C CA . MET A 1 95 ? 0.946 -0.820 0.103 1.00 96.62 95 MET A CA 1
ATOM 730 C C . MET A 1 95 ? -0.049 -1.903 -0.310 1.00 96.62 95 MET A C 1
ATOM 732 O O . MET A 1 95 ? -1.255 -1.768 -0.096 1.00 96.62 95 MET A O 1
ATOM 736 N N . ILE A 1 96 ? 0.467 -3.032 -0.794 1.00 96.38 96 ILE A N 1
ATOM 737 C CA . ILE A 1 96 ? -0.319 -4.232 -1.098 1.00 96.38 96 ILE A CA 1
ATOM 738 C C . ILE A 1 96 ? 0.456 -5.510 -0.770 1.00 96.38 96 ILE A C 1
ATOM 740 O O . ILE A 1 96 ? 1.679 -5.512 -0.634 1.00 96.38 96 ILE A O 1
ATOM 744 N N . TYR A 1 97 ? -0.250 -6.635 -0.715 1.00 96.06 97 TYR A N 1
ATOM 745 C CA . TYR A 1 97 ? 0.378 -7.951 -0.725 1.00 96.06 97 TYR A CA 1
ATOM 746 C C . TYR A 1 97 ? 0.437 -8.491 -2.163 1.00 96.06 97 TYR A C 1
ATOM 748 O O . TYR A 1 97 ? -0.579 -8.921 -2.718 1.00 96.06 97 TYR A O 1
ATOM 756 N N . ASN A 1 98 ? 1.626 -8.496 -2.767 1.00 96.56 98 ASN A N 1
ATOM 757 C CA . ASN A 1 98 ? 1.848 -9.045 -4.101 1.00 96.56 98 ASN A CA 1
ATOM 758 C C . ASN A 1 98 ? 1.773 -10.580 -4.097 1.00 96.56 98 ASN A C 1
ATOM 760 O O . ASN A 1 98 ? 2.250 -11.255 -3.180 1.00 96.56 98 ASN A O 1
ATOM 764 N N . THR A 1 99 ? 1.193 -11.136 -5.154 1.00 95.94 99 THR A N 1
ATOM 765 C CA . THR A 1 99 ? 1.043 -12.580 -5.360 1.00 95.94 99 THR A CA 1
ATOM 766 C C . THR A 1 99 ? 1.886 -13.140 -6.501 1.00 95.94 99 THR A C 1
ATOM 768 O O . THR A 1 99 ? 2.123 -14.349 -6.487 1.00 95.94 99 THR A O 1
ATOM 771 N N . ALA A 1 100 ? 2.401 -12.298 -7.405 1.00 95.31 100 ALA A N 1
ATOM 772 C CA . ALA A 1 100 ? 3.364 -12.719 -8.419 1.00 95.31 100 ALA A CA 1
ATOM 773 C C . ALA A 1 100 ? 4.656 -13.237 -7.778 1.00 95.31 100 ALA A C 1
ATOM 775 O O . ALA A 1 100 ? 5.121 -12.716 -6.765 1.00 95.31 100 ALA A O 1
ATOM 776 N N . THR A 1 101 ? 5.254 -14.251 -8.396 1.00 93.12 101 THR A N 1
ATOM 777 C CA . THR A 1 101 ? 6.503 -14.881 -7.937 1.00 93.12 101 THR A CA 1
ATOM 778 C C . THR A 1 101 ? 7.696 -14.577 -8.838 1.00 93.12 101 THR A C 1
ATOM 780 O O . THR A 1 101 ? 8.799 -15.029 -8.549 1.00 93.12 101 THR A O 1
ATOM 783 N N . THR A 1 102 ? 7.465 -13.891 -9.959 1.00 93.38 102 THR A N 1
ATOM 784 C CA . THR A 1 102 ? 8.490 -13.461 -10.911 1.00 93.38 102 THR A CA 1
ATOM 785 C C . THR A 1 102 ? 7.958 -12.311 -11.771 1.00 93.38 102 THR A C 1
ATOM 787 O O . THR A 1 102 ? 6.779 -11.962 -11.691 1.00 93.38 102 THR A O 1
ATOM 790 N N . GLY A 1 103 ? 8.813 -11.755 -12.626 1.00 95.00 103 GLY A N 1
ATOM 791 C CA . GLY A 1 103 ? 8.467 -10.713 -13.585 1.00 95.00 103 GLY A CA 1
ATOM 792 C C . GLY A 1 103 ? 8.582 -9.299 -13.022 1.00 95.00 103 GLY A C 1
ATOM 793 O O . GLY A 1 103 ? 9.274 -9.053 -12.033 1.00 95.00 103 GLY A O 1
ATOM 794 N N . VAL A 1 104 ? 7.907 -8.375 -13.700 1.00 97.62 104 VAL A N 1
ATOM 795 C CA . VAL A 1 104 ? 7.876 -6.939 -13.401 1.00 97.62 104 VAL A CA 1
ATOM 796 C C . VAL A 1 104 ? 6.428 -6.475 -13.272 1.00 97.62 104 VAL A C 1
ATOM 798 O O . VAL A 1 104 ? 5.518 -7.132 -13.777 1.00 97.62 104 VAL A O 1
ATOM 801 N N . ALA A 1 105 ? 6.213 -5.363 -12.581 1.00 97.88 105 ALA A N 1
ATOM 802 C CA . ALA A 1 105 ? 4.913 -4.738 -12.412 1.00 97.88 105 ALA A CA 1
ATOM 803 C C . ALA A 1 105 ? 4.353 -4.233 -13.750 1.00 97.88 105 ALA A C 1
ATOM 805 O O . ALA A 1 105 ? 5.095 -3.768 -14.614 1.00 97.88 105 ALA A O 1
ATOM 806 N N . GLY A 1 106 ? 3.030 -4.300 -13.902 1.00 97.62 106 GLY A N 1
ATOM 807 C CA . GLY A 1 106 ? 2.317 -3.819 -15.086 1.00 97.62 106 GLY A CA 1
ATOM 808 C C . GLY A 1 106 ? 2.199 -2.292 -15.165 1.00 97.62 106 GLY A C 1
ATOM 809 O O . GLY A 1 106 ? 1.850 -1.767 -16.220 1.00 97.62 106 GLY A O 1
ATOM 810 N N . VAL A 1 107 ? 2.485 -1.577 -14.071 1.00 96.69 107 VAL A N 1
ATOM 811 C CA . VAL A 1 107 ? 2.512 -0.111 -13.989 1.00 96.69 107 VAL A CA 1
ATOM 812 C C . VAL A 1 107 ? 3.631 0.355 -13.061 1.00 96.69 107 VAL A C 1
ATOM 814 O O . VAL A 1 107 ? 3.886 -0.262 -12.024 1.00 96.69 107 VAL A O 1
ATOM 817 N N . GLY A 1 108 ? 4.274 1.463 -13.429 1.00 96.81 108 GLY A N 1
ATOM 818 C CA . GLY A 1 108 ? 5.491 1.927 -12.773 1.00 96.81 108 GLY A CA 1
ATOM 819 C C . GLY A 1 108 ? 6.680 1.003 -13.042 1.00 96.81 108 GLY A C 1
ATOM 820 O O . GLY A 1 108 ? 6.624 0.093 -13.869 1.00 96.81 108 GLY A O 1
ATOM 821 N N . SER A 1 109 ? 7.779 1.252 -12.341 1.00 98.00 109 SER A N 1
ATOM 822 C CA . SER A 1 109 ? 8.967 0.396 -12.372 1.00 98.00 109 SER A CA 1
ATOM 823 C C . SER A 1 109 ? 8.905 -0.679 -11.285 1.00 98.00 109 SER A C 1
ATOM 825 O O . SER A 1 109 ? 8.079 -0.628 -10.376 1.00 98.00 109 SER A O 1
ATOM 827 N N . THR A 1 110 ? 9.787 -1.673 -11.356 1.00 97.75 110 THR A N 1
ATOM 828 C CA . THR A 1 110 ? 9.952 -2.700 -10.313 1.00 97.75 110 THR A CA 1
ATOM 829 C C . THR A 1 110 ? 11.387 -2.710 -9.834 1.00 97.75 110 THR A C 1
ATOM 831 O O . THR A 1 110 ? 12.307 -2.776 -10.647 1.00 97.75 110 THR A O 1
ATOM 834 N N . GLU A 1 111 ? 11.585 -2.672 -8.521 1.00 96.50 111 GLU A N 1
ATOM 835 C CA . GLU A 1 111 ? 12.891 -2.926 -7.932 1.00 96.50 111 GLU A CA 1
ATOM 836 C C . GLU A 1 111 ? 13.167 -4.435 -7.932 1.00 96.50 111 GLU A C 1
ATOM 838 O O . GLU A 1 111 ? 12.514 -5.215 -7.238 1.00 96.50 111 GLU A O 1
ATOM 843 N N . GLY A 1 112 ? 14.129 -4.855 -8.755 1.00 93.56 112 GLY A N 1
ATOM 844 C CA . GLY A 1 112 ? 14.492 -6.260 -8.899 1.00 93.56 112 GLY A CA 1
ATOM 845 C C . GLY A 1 112 ? 13.429 -7.075 -9.639 1.00 93.56 112 GLY A C 1
ATOM 846 O O . GLY A 1 112 ? 13.011 -6.727 -10.740 1.00 93.56 112 GLY A O 1
ATOM 847 N N . THR A 1 113 ? 13.044 -8.213 -9.066 1.00 94.19 113 THR A N 1
ATOM 848 C CA . THR A 1 113 ? 12.047 -9.135 -9.630 1.00 94.19 113 THR A CA 1
ATOM 849 C C . THR A 1 113 ? 10.899 -9.286 -8.647 1.00 94.19 113 THR A C 1
ATOM 851 O O . THR A 1 113 ? 11.128 -9.434 -7.446 1.00 94.19 113 THR A O 1
ATOM 854 N N . LEU A 1 114 ? 9.665 -9.271 -9.152 1.00 95.56 114 LEU A N 1
ATOM 855 C CA . LEU A 1 114 ? 8.490 -9.472 -8.317 1.00 95.56 114 LEU A CA 1
ATOM 856 C C . LEU A 1 114 ? 8.569 -10.802 -7.571 1.00 95.56 114 LEU A C 1
ATOM 858 O O . LEU A 1 114 ? 8.909 -11.841 -8.131 1.00 95.56 114 LEU A O 1
ATOM 862 N N . CYS A 1 115 ? 8.179 -10.764 -6.306 1.00 93.69 115 CYS A N 1
ATOM 863 C CA . CYS A 1 115 ? 8.051 -11.939 -5.465 1.00 93.69 115 CYS A CA 1
ATOM 864 C C . CYS A 1 115 ? 6.846 -11.791 -4.539 1.00 93.69 115 CYS A C 1
ATOM 866 O O . CYS A 1 115 ? 6.330 -10.689 -4.314 1.00 93.69 115 CYS A O 1
ATOM 868 N N . ARG A 1 116 ? 6.390 -12.903 -3.969 1.00 94.62 116 ARG A N 1
ATOM 869 C CA . ARG A 1 116 ? 5.217 -12.899 -3.104 1.00 94.62 116 ARG A CA 1
ATOM 870 C C . ARG A 1 116 ? 5.568 -12.311 -1.735 1.00 94.62 116 ARG A C 1
ATOM 872 O O . ARG A 1 116 ? 6.374 -12.887 -1.002 1.00 94.62 116 ARG A O 1
ATOM 879 N N . GLY A 1 117 ? 4.908 -11.221 -1.353 1.00 94.38 117 GLY A N 1
ATOM 880 C CA . GLY A 1 117 ? 5.184 -10.511 -0.102 1.00 94.38 117 GLY A CA 1
ATOM 881 C C . GLY A 1 117 ? 4.466 -9.168 -0.014 1.00 94.38 117 GLY A C 1
ATOM 882 O O . GLY A 1 117 ? 3.633 -8.854 -0.862 1.00 94.38 117 GLY A O 1
ATOM 883 N N . LEU A 1 118 ? 4.786 -8.376 1.010 1.00 95.69 118 LEU A N 1
ATOM 884 C CA . LEU A 1 118 ? 4.335 -6.986 1.097 1.00 95.69 118 LEU A CA 1
ATOM 885 C C . LEU A 1 118 ? 5.205 -6.103 0.205 1.00 95.69 118 LEU A C 1
ATOM 887 O O . LEU A 1 118 ? 6.431 -6.144 0.293 1.00 95.69 118 LEU A O 1
ATOM 891 N N . TRP A 1 119 ? 4.552 -5.308 -0.633 1.00 97.25 119 TRP A N 1
ATOM 892 C CA . TRP A 1 119 ? 5.175 -4.340 -1.525 1.00 97.25 119 TRP A CA 1
ATOM 893 C C . TRP A 1 119 ? 4.555 -2.970 -1.295 1.00 97.25 119 TRP A C 1
ATOM 895 O O . TRP A 1 119 ? 3.374 -2.873 -0.948 1.00 97.25 119 TRP A O 1
ATOM 905 N N . TYR A 1 120 ? 5.342 -1.925 -1.508 1.00 97.62 120 TYR A N 1
ATOM 906 C CA . TYR A 1 120 ? 4.870 -0.549 -1.514 1.00 97.62 120 TYR A CA 1
ATOM 907 C C . TYR A 1 120 ? 5.308 0.169 -2.791 1.00 97.62 120 TYR A C 1
ATOM 909 O O . TYR A 1 120 ? 6.305 -0.203 -3.414 1.00 97.62 120 TYR A O 1
ATOM 917 N N . TYR A 1 121 ? 4.532 1.164 -3.203 1.00 98.19 121 TYR A N 1
ATOM 918 C CA . TYR A 1 121 ? 4.829 2.009 -4.351 1.00 98.19 121 TYR A CA 1
ATOM 919 C C . TYR A 1 121 ? 5.566 3.263 -3.877 1.00 98.19 121 TYR A C 1
ATOM 921 O O . TYR A 1 121 ? 4.977 4.104 -3.205 1.00 98.19 121 TYR A O 1
ATOM 929 N N . ASP A 1 122 ? 6.857 3.354 -4.183 1.00 98.12 122 ASP A N 1
ATOM 930 C CA . ASP A 1 122 ? 7.697 4.525 -3.921 1.00 98.12 122 ASP A CA 1
ATOM 931 C C . ASP A 1 122 ? 7.610 5.465 -5.124 1.00 98.12 122 ASP A C 1
ATOM 933 O O . ASP A 1 122 ? 8.133 5.150 -6.200 1.00 98.12 122 ASP A O 1
ATOM 937 N N . ASN A 1 123 ? 6.901 6.581 -4.980 1.00 97.75 123 ASN A N 1
ATOM 938 C CA . ASN A 1 123 ? 6.652 7.517 -6.070 1.00 97.75 123 ASN A CA 1
ATOM 939 C C . ASN A 1 123 ? 7.011 8.957 -5.683 1.00 97.75 123 ASN A C 1
ATOM 941 O O . ASN A 1 123 ? 6.121 9.778 -5.475 1.00 97.75 123 ASN A O 1
ATOM 945 N N . PRO A 1 124 ? 8.305 9.321 -5.702 1.00 95.62 124 PRO A N 1
ATOM 946 C CA . PRO A 1 124 ? 8.737 10.693 -5.444 1.00 95.62 124 PRO A CA 1
ATOM 947 C C . PRO A 1 124 ? 8.448 11.651 -6.620 1.00 95.62 124 PRO A C 1
ATOM 949 O O . PRO A 1 124 ? 8.920 12.788 -6.622 1.00 95.62 124 PRO A O 1
ATOM 952 N N . SER A 1 125 ? 7.749 11.194 -7.666 1.00 94.69 125 SER A N 1
ATOM 953 C CA . SER A 1 125 ? 7.474 11.969 -8.878 1.00 94.69 125 SER A CA 1
ATOM 954 C C . SER A 1 125 ? 6.113 12.671 -8.829 1.00 94.69 125 SER A C 1
ATOM 956 O O . SER A 1 125 ? 5.234 12.321 -8.052 1.00 94.69 125 SER A O 1
ATOM 958 N N . ASN A 1 126 ? 5.896 13.605 -9.759 1.00 93.25 126 ASN A N 1
ATOM 959 C CA . ASN A 1 126 ? 4.605 14.281 -9.942 1.00 93.25 126 ASN A CA 1
ATOM 960 C C . ASN A 1 126 ? 3.711 13.580 -10.984 1.00 93.25 126 ASN A C 1
ATOM 962 O O . ASN A 1 126 ? 2.943 14.232 -11.691 1.00 93.25 126 ASN A O 1
ATOM 966 N N . THR A 1 127 ? 3.867 12.265 -11.166 1.00 93.81 127 THR A N 1
ATOM 967 C CA . THR A 1 127 ? 3.085 11.487 -12.138 1.00 93.81 127 THR A CA 1
ATOM 968 C C . THR A 1 127 ? 2.643 10.155 -11.548 1.00 93.81 127 THR A C 1
ATOM 970 O O . THR A 1 127 ? 3.391 9.510 -10.820 1.00 93.81 127 THR A O 1
ATOM 973 N N . ILE A 1 128 ? 1.447 9.692 -11.917 1.00 94.12 128 ILE A N 1
ATOM 974 C CA . ILE A 1 128 ? 0.877 8.439 -11.396 1.00 94.12 128 ILE A CA 1
ATOM 975 C C . ILE A 1 128 ? 1.731 7.198 -11.702 1.00 94.12 128 ILE A C 1
ATOM 977 O O . ILE A 1 128 ? 1.861 6.311 -10.863 1.00 94.12 128 ILE A O 1
ATOM 981 N N . ASN A 1 129 ? 2.382 7.158 -12.866 1.00 95.06 129 ASN A N 1
ATOM 982 C CA . ASN A 1 129 ? 3.161 6.001 -13.323 1.00 95.06 129 ASN A CA 1
ATOM 983 C C . ASN A 1 129 ? 4.677 6.162 -13.115 1.00 95.06 129 ASN A C 1
ATOM 985 O O . ASN A 1 129 ? 5.441 5.328 -13.595 1.00 95.06 129 ASN A O 1
ATOM 989 N N . GLY A 1 130 ? 5.127 7.235 -12.458 1.00 95.69 130 GLY A N 1
ATOM 990 C CA . GLY A 1 130 ? 6.554 7.529 -12.289 1.00 95.69 130 GLY A CA 1
ATOM 991 C C . GLY A 1 130 ? 7.229 6.806 -11.121 1.00 95.69 130 GLY A C 1
ATOM 992 O O . GLY A 1 130 ? 8.434 6.963 -10.939 1.00 95.69 130 GLY A O 1
ATOM 993 N N . GLY A 1 131 ? 6.479 6.035 -10.332 1.00 97.50 131 GLY A N 1
ATOM 994 C CA . GLY A 1 131 ? 6.986 5.351 -9.147 1.00 97.50 131 GLY A CA 1
ATOM 995 C C . GLY A 1 131 ? 7.588 3.977 -9.425 1.00 97.50 131 GLY A C 1
ATOM 996 O O . GLY A 1 131 ? 7.529 3.436 -10.533 1.00 97.50 131 GLY A O 1
ATOM 997 N N . THR A 1 132 ? 8.170 3.397 -8.380 1.00 98.31 132 THR A N 1
ATOM 998 C CA . THR A 1 132 ? 8.789 2.070 -8.374 1.00 98.31 132 THR A CA 1
ATOM 999 C C . THR A 1 132 ? 8.170 1.215 -7.278 1.00 98.31 132 THR A C 1
ATOM 1001 O O . THR A 1 132 ? 8.123 1.608 -6.116 1.00 98.31 132 THR A O 1
ATOM 1004 N N . TRP A 1 133 ? 7.730 0.013 -7.632 1.00 98.00 133 TRP A N 1
ATOM 1005 C CA . TRP A 1 133 ? 7.328 -0.996 -6.660 1.00 98.00 133 TRP A CA 1
ATOM 1006 C C . TRP A 1 133 ? 8.551 -1.582 -5.968 1.00 98.00 133 TRP A C 1
ATOM 1008 O O . TRP A 1 133 ? 9.465 -2.067 -6.640 1.00 98.00 133 TRP A O 1
ATOM 1018 N N . LYS A 1 134 ? 8.534 -1.575 -4.634 1.00 97.19 134 LYS A N 1
ATOM 1019 C CA . LYS A 1 134 ? 9.601 -2.092 -3.774 1.00 97.19 134 LYS A CA 1
ATOM 1020 C C . LYS A 1 134 ? 9.051 -3.096 -2.771 1.00 97.19 134 LYS A C 1
ATOM 1022 O O . LYS A 1 134 ? 7.986 -2.880 -2.186 1.00 97.19 134 LYS A O 1
ATOM 1027 N N . ALA A 1 135 ? 9.763 -4.201 -2.570 1.00 95.56 135 ALA A N 1
ATOM 1028 C CA . ALA A 1 135 ? 9.428 -5.142 -1.510 1.00 95.56 135 ALA A CA 1
ATOM 1029 C C . ALA A 1 135 ? 9.741 -4.495 -0.155 1.00 95.56 135 ALA A C 1
ATOM 1031 O O . ALA A 1 135 ? 10.821 -3.938 0.026 1.00 95.56 135 ALA A O 1
ATOM 1032 N N . LEU A 1 136 ? 8.820 -4.595 0.808 1.00 94.12 136 LEU A N 1
ATOM 1033 C CA . LEU A 1 136 ? 9.058 -4.091 2.165 1.00 94.12 136 LEU A CA 1
ATOM 1034 C C . LEU A 1 136 ? 10.242 -4.815 2.826 1.00 94.12 136 LEU A C 1
ATOM 1036 O O . LEU A 1 136 ? 11.022 -4.211 3.553 1.00 94.12 136 LEU A O 1
ATOM 1040 N N . ASP A 1 137 ? 10.369 -6.110 2.540 1.00 89.88 137 ASP A N 1
ATOM 1041 C CA . ASP A 1 137 ? 11.536 -6.921 2.863 1.00 89.88 137 ASP A CA 1
ATOM 1042 C C . ASP A 1 137 ? 11.839 -7.851 1.672 1.00 89.88 137 ASP A C 1
ATOM 1044 O O . ASP A 1 137 ? 11.150 -8.863 1.489 1.00 89.88 137 ASP A O 1
ATOM 1048 N N . PRO A 1 138 ? 12.853 -7.530 0.848 1.00 78.62 138 PRO A N 1
ATOM 1049 C CA . PRO A 1 138 ? 13.256 -8.352 -0.294 1.00 78.62 138 PRO A CA 1
ATOM 1050 C C . PRO A 1 138 ? 13.748 -9.754 0.089 1.00 78.62 138 PRO A C 1
ATOM 1052 O O . PRO A 1 138 ? 13.769 -10.652 -0.750 1.00 78.62 138 PRO A O 1
ATOM 1055 N N . THR A 1 139 ? 14.156 -9.969 1.342 1.00 81.81 139 THR A N 1
ATOM 1056 C CA . THR A 1 139 ? 14.639 -11.272 1.822 1.00 81.81 139 THR A CA 1
ATOM 1057 C C . THR A 1 139 ? 13.507 -12.178 2.307 1.00 81.81 139 THR A C 1
ATOM 1059 O O . THR A 1 139 ? 13.672 -13.396 2.360 1.00 81.81 139 THR A O 1
ATOM 1062 N N . ALA A 1 140 ? 12.327 -11.611 2.576 1.00 72.00 140 ALA A N 1
ATOM 1063 C CA . ALA A 1 140 ? 11.135 -12.330 3.021 1.00 72.00 140 ALA A CA 1
ATOM 1064 C C . ALA A 1 140 ? 10.242 -12.833 1.869 1.00 72.00 140 ALA A C 1
ATOM 1066 O O . ALA A 1 140 ? 9.077 -13.180 2.093 1.00 72.00 140 ALA A O 1
ATOM 1067 N N . CYS A 1 141 ? 10.760 -12.881 0.636 1.00 74.81 141 CYS A N 1
ATOM 1068 C CA . CYS A 1 141 ? 10.041 -13.405 -0.522 1.00 74.81 141 CYS A CA 1
ATOM 1069 C C . CYS A 1 141 ? 9.541 -14.833 -0.255 1.00 74.81 141 CYS A C 1
ATOM 1071 O O . CYS A 1 141 ? 10.311 -15.790 -0.161 1.00 74.81 141 CYS A O 1
ATOM 1073 N N . SER A 1 142 ? 8.224 -14.979 -0.132 1.00 70.38 142 SER A N 1
ATOM 1074 C CA . SER A 1 142 ? 7.597 -16.267 0.162 1.00 70.38 142 SER A CA 1
ATOM 1075 C C . SER A 1 142 ? 7.433 -17.106 -1.107 1.00 70.38 142 SER A C 1
ATOM 1077 O O . SER A 1 142 ? 7.083 -16.598 -2.171 1.00 70.38 142 SER A O 1
ATOM 1079 N N . MET A 1 143 ? 7.660 -18.415 -1.004 1.00 64.62 143 MET A N 1
ATOM 1080 C CA . MET A 1 143 ? 7.337 -19.352 -2.085 1.00 64.62 143 MET A CA 1
ATOM 1081 C C . MET A 1 143 ? 5.811 -19.381 -2.315 1.00 64.62 143 MET A C 1
ATOM 1083 O O . MET A 1 143 ? 5.044 -19.167 -1.365 1.00 64.62 143 MET A O 1
ATOM 1087 N N . PRO A 1 144 ? 5.330 -19.627 -3.548 1.00 59.94 144 PRO A N 1
ATOM 1088 C CA . PRO A 1 144 ? 3.901 -19.783 -3.797 1.00 59.94 144 PRO A CA 1
ATOM 1089 C C . PRO A 1 144 ? 3.324 -20.903 -2.921 1.00 59.94 144 PRO A C 1
ATOM 1091 O O . PRO A 1 144 ? 3.959 -21.936 -2.716 1.00 59.94 144 PRO A O 1
ATOM 1094 N N . ARG A 1 145 ? 2.110 -20.695 -2.390 1.00 58.28 145 ARG A N 1
ATOM 1095 C CA . ARG A 1 145 ? 1.358 -21.797 -1.776 1.00 58.28 145 ARG A CA 1
ATOM 1096 C C . ARG A 1 145 ? 0.944 -22.757 -2.893 1.00 58.28 145 ARG A C 1
ATOM 1098 O O . ARG A 1 145 ? 0.374 -22.288 -3.876 1.00 58.28 145 ARG A O 1
ATOM 1105 N N . SER A 1 146 ? 1.266 -24.039 -2.713 1.00 55.81 146 SER A N 1
ATOM 1106 C CA . SER A 1 146 ? 0.791 -25.171 -3.519 1.00 55.81 146 SER A CA 1
ATOM 1107 C C . SER A 1 146 ? -0.726 -25.257 -3.551 1.00 55.81 146 SER A C 1
ATOM 1109 O O . SER A 1 146 ? -1.313 -25.023 -2.465 1.00 55.81 146 SER A O 1
#

Sequence (146 aa):
MKNTFISVKKITYLVLLVMGSYFYGQVRIANSTAIASAANSSAFIDASSDPSYNGTTNIGKGLIFPRADLSTFTSFSQGNFGEEENYPFFYDGFMIYNTATTGVAGVGSTEGTLCRGLWYYDNPSNTINGGTWKALDPTACSMPRS

Secondary structure (DSSP, 8-state):
-HHHHHHHHHHHHHHHHHHHHHHS-----SS-TT-GGGTT-S-S---S--HHHHT-SSSS---PPPEE-TTT-----SS--SBTTB-TTTTTTEEEEE--SSS--SSSEESSS--BEEEEEE--SSSTT--EEEES-GGG-BPPP-

Radius of gyration: 21.52 Å; chains: 1; bounding box: 68×44×42 Å

Organism: NCBI:txid2675057

Foldseek 3Di:
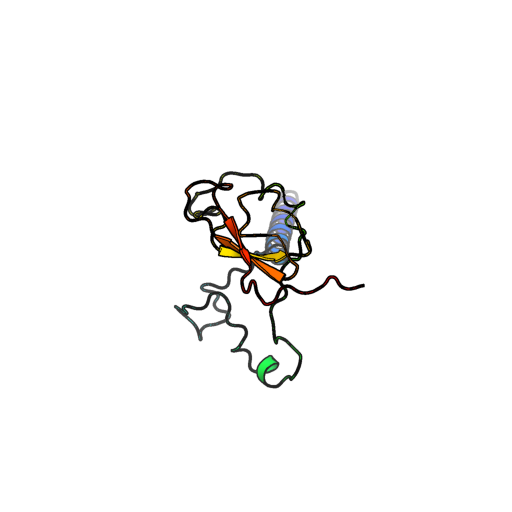DVVVVVVVVVVVVVVVVVVVCVVPPDPAPADDPVCPPQHPHPDRDDQPPDPVCVPDDPPSDDDDFAEDAQQPCQDD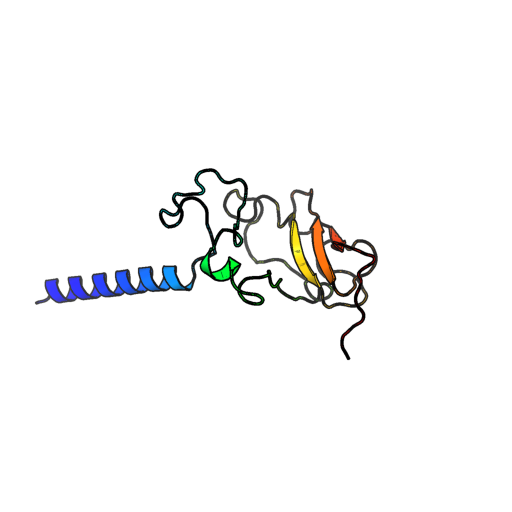DDDDDLDPVHPVQLQAFPKGFHQDCFDFGNAAGEDDTDAGAMWGWHRPDRDNRPTYIDHPDPVPRDDHDD